Protein AF-U5T8B5-F1 (afdb_monomer_lite)

Foldseek 3Di:
DDFWDWPDWDQPPVVRDIDTDIDGDPVPQFAALQKAWEWDAPPPDHDIDIDIDGDDHRDGDDPPDDNPHYYYDDDVVVVVVVVVVVVVVVVVD

Organism: NCBI:txid1335757

pLDDT: mean 91.71, std 8.86, range [49.31, 98.25]

Secondary structure (DSSP, 8-state):
---EEEEEEEE-TTT-SEEEEEEE-GGG---BTT-EEEEEESTTTS-EEEEEE----SSB--TT----EEEPPPPHHHHHHHHHHHHHHTT--

Structure (mmCIF, N/CA/C/O backbone):
data_AF-U5T8B5-F1
#
_entry.id   AF-U5T8B5-F1
#
loop_
_atom_site.group_PDB
_atom_site.id
_atom_site.type_symbol
_atom_site.label_atom_id
_atom_site.label_alt_id
_atom_site.label_comp_id
_atom_site.label_asym_id
_atom_site.label_entity_id
_atom_site.label_seq_id
_atom_site.pdbx_PDB_ins_code
_atom_site.Cartn_x
_atom_site.Cartn_y
_atom_site.Cartn_z
_atom_site.occupancy
_atom_site.B_iso_or_equiv
_atom_site.auth_seq_id
_atom_site.auth_comp_id
_atom_site.auth_asym_id
_atom_site.auth_atom_id
_atom_site.pdbx_PDB_model_num
ATOM 1 N N . MET A 1 1 ? 3.106 12.413 -4.631 1.00 89.56 1 MET A N 1
ATOM 2 C CA . MET A 1 1 ? 2.775 12.411 -6.072 1.00 89.56 1 MET A CA 1
ATOM 3 C C . MET A 1 1 ? 1.947 11.172 -6.337 1.00 89.56 1 MET A C 1
ATOM 5 O O . MET A 1 1 ? 2.286 10.131 -5.789 1.00 89.56 1 MET A O 1
ATOM 9 N N . GLN A 1 2 ? 0.874 11.280 -7.114 1.00 94.50 2 GLN A N 1
ATOM 10 C CA . GLN A 1 2 ? 0.102 10.110 -7.514 1.00 94.50 2 GLN A CA 1
ATOM 11 C C . GLN A 1 2 ? 0.789 9.419 -8.696 1.00 94.50 2 GLN A C 1
ATOM 13 O O . GLN A 1 2 ? 1.036 10.055 -9.716 1.00 94.50 2 GLN A O 1
ATOM 18 N N . VAL A 1 3 ? 1.073 8.127 -8.547 1.00 96.06 3 VAL A N 1
ATOM 19 C CA . VAL A 1 3 ? 1.740 7.297 -9.571 1.00 96.06 3 VAL A CA 1
ATOM 20 C C . VAL A 1 3 ? 0.823 6.211 -10.140 1.00 96.06 3 VAL A C 1
ATOM 22 O O . VAL A 1 3 ? 1.208 5.475 -11.038 1.00 96.06 3 VAL A O 1
ATOM 25 N N . GLY A 1 4 ? -0.406 6.108 -9.631 1.00 96.88 4 GLY A N 1
ATOM 26 C CA . GLY A 1 4 ? -1.339 5.035 -9.955 1.00 96.88 4 GLY A CA 1
ATOM 27 C C . GLY A 1 4 ? -2.656 5.159 -9.191 1.00 96.88 4 GLY A C 1
ATOM 28 O O . GLY A 1 4 ? -2.987 6.234 -8.675 1.00 96.88 4 GLY A O 1
ATOM 29 N N . ARG A 1 5 ? -3.410 4.062 -9.128 1.00 97.62 5 ARG A N 1
ATOM 30 C CA . ARG A 1 5 ? -4.667 3.939 -8.375 1.00 97.62 5 ARG A CA 1
ATOM 31 C C . ARG A 1 5 ? -4.920 2.492 -7.956 1.00 97.62 5 ARG A C 1
ATOM 33 O O . ARG A 1 5 ? -4.387 1.578 -8.573 1.00 97.62 5 ARG A O 1
ATOM 40 N N . VAL A 1 6 ? -5.782 2.308 -6.962 1.00 97.88 6 VAL A N 1
ATOM 41 C CA . VAL A 1 6 ? -6.372 1.001 -6.648 1.00 97.88 6 VAL A CA 1
ATOM 42 C C . VAL A 1 6 ? -7.400 0.664 -7.731 1.00 97.88 6 VAL A C 1
ATOM 44 O O . VAL A 1 6 ? -8.262 1.497 -8.023 1.00 97.88 6 VAL A O 1
ATOM 47 N N . SER A 1 7 ? -7.276 -0.504 -8.358 1.00 98.00 7 SER A N 1
ATOM 48 C CA . SER A 1 7 ? -8.222 -1.004 -9.366 1.00 98.00 7 SER A CA 1
ATOM 49 C C . SER A 1 7 ? -9.269 -1.938 -8.773 1.00 98.00 7 SER A C 1
ATOM 51 O O . SER A 1 7 ? -10.416 -1.875 -9.208 1.00 98.00 7 SER A O 1
ATOM 53 N N . ASP A 1 8 ? -8.898 -2.747 -7.779 1.00 98.25 8 ASP A N 1
ATOM 54 C CA . ASP A 1 8 ? -9.796 -3.705 -7.134 1.00 98.25 8 ASP A CA 1
ATOM 55 C C . ASP A 1 8 ? -9.424 -3.953 -5.665 1.00 98.25 8 ASP A C 1
ATOM 57 O O . ASP A 1 8 ? -8.270 -3.785 -5.256 1.00 98.25 8 ASP A O 1
ATOM 61 N N . ILE A 1 9 ? -10.422 -4.342 -4.869 1.00 97.56 9 ILE A N 1
ATOM 62 C CA . ILE A 1 9 ? -10.249 -4.822 -3.496 1.00 97.56 9 ILE A CA 1
ATOM 63 C C . ILE A 1 9 ? -11.166 -6.029 -3.310 1.00 97.56 9 ILE A C 1
ATOM 65 O O . ILE A 1 9 ? -12.390 -5.899 -3.360 1.00 97.56 9 ILE A O 1
ATOM 69 N N . ALA A 1 10 ? -10.577 -7.183 -3.018 1.00 97.88 10 ALA A N 1
ATOM 70 C CA . ALA A 1 10 ? -11.297 -8.436 -2.839 1.00 97.88 10 ALA A CA 1
ATOM 71 C C . ALA A 1 10 ? -10.760 -9.225 -1.639 1.00 97.88 10 ALA A C 1
ATOM 73 O O . ALA A 1 10 ? -9.651 -8.996 -1.167 1.00 97.88 10 ALA A O 1
ATOM 74 N N . LEU A 1 11 ? -11.543 -10.179 -1.137 1.00 97.62 11 LEU A N 1
ATOM 75 C CA . LEU A 1 11 ? -11.069 -11.155 -0.157 1.00 97.62 11 LEU A CA 1
ATOM 76 C C . LEU A 1 11 ? -10.412 -12.326 -0.899 1.00 97.62 11 LEU A C 1
ATOM 78 O O . LEU A 1 11 ? -11.047 -12.931 -1.762 1.00 97.62 11 LEU A O 1
ATOM 82 N N . ASP A 1 12 ? -9.169 -12.666 -0.559 1.00 95.62 12 ASP A N 1
ATOM 83 C CA . ASP A 1 12 ? -8.557 -13.936 -0.956 1.00 95.62 12 ASP A CA 1
ATOM 84 C C . ASP A 1 12 ? -9.270 -15.071 -0.189 1.00 95.62 12 ASP A C 1
ATOM 86 O O . ASP A 1 12 ? -9.185 -15.105 1.040 1.00 95.62 12 ASP A O 1
ATOM 90 N N . PRO A 1 13 ? -10.005 -15.979 -0.862 1.00 94.81 13 PRO A N 1
ATOM 91 C CA . PRO A 1 13 ? 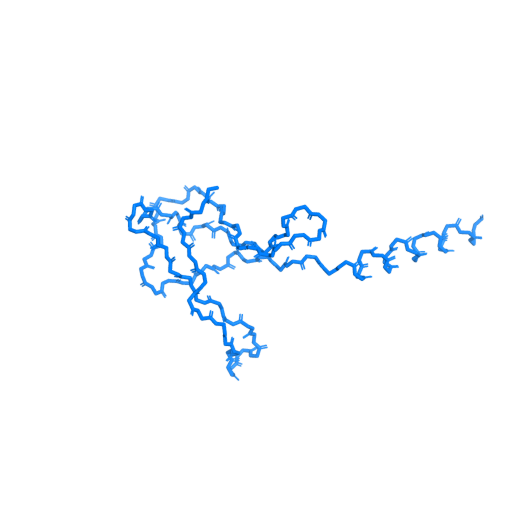-10.798 -17.005 -0.186 1.00 94.81 13 PRO A CA 1
ATOM 92 C C . PRO A 1 13 ? -9.947 -18.115 0.442 1.00 94.81 13 PRO A C 1
ATOM 94 O O . PRO A 1 13 ? -10.448 -18.836 1.302 1.00 94.81 13 PRO A O 1
ATOM 97 N N . ASP A 1 14 ? -8.687 -18.257 0.026 1.00 96.31 14 ASP A N 1
ATOM 98 C CA . ASP A 1 14 ? -7.782 -19.284 0.537 1.00 96.31 14 ASP A CA 1
ATOM 99 C C . ASP A 1 14 ? -7.013 -18.770 1.757 1.00 96.31 14 ASP A C 1
ATOM 101 O O . ASP A 1 14 ? -6.823 -19.496 2.735 1.00 96.31 14 ASP A O 1
ATOM 105 N N . ARG A 1 15 ? -6.584 -17.501 1.715 1.00 93.94 15 ARG A N 1
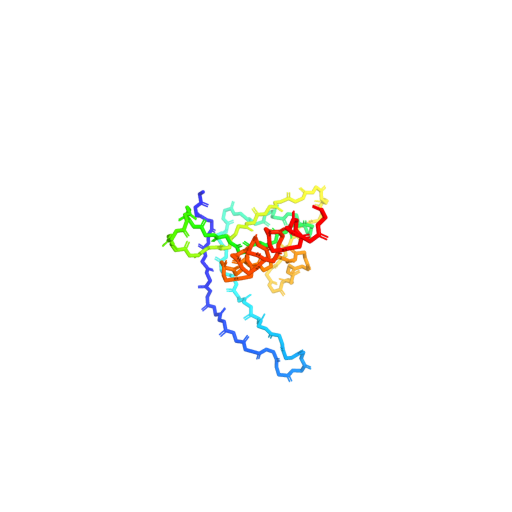ATOM 106 C CA . ARG A 1 15 ? -5.828 -16.858 2.805 1.00 93.94 15 ARG A CA 1
ATOM 107 C C . ARG A 1 15 ? -6.700 -16.122 3.817 1.00 93.94 15 ARG A C 1
ATOM 109 O O . ARG A 1 15 ? -6.239 -15.855 4.919 1.00 93.94 15 ARG A O 1
ATOM 116 N N . PHE A 1 16 ? -7.945 -15.807 3.461 1.00 94.62 16 PHE A N 1
ATOM 117 C CA . PHE A 1 16 ? -8.840 -14.938 4.232 1.00 94.62 16 PHE A CA 1
ATOM 118 C C . PHE A 1 16 ? -8.243 -13.553 4.526 1.00 94.62 16 PHE A C 1
ATOM 120 O O . PHE A 1 16 ? -8.521 -12.941 5.556 1.00 94.62 16 PHE A O 1
ATOM 127 N N . GLU A 1 17 ? -7.452 -13.038 3.586 1.00 93.38 17 GLU A N 1
ATOM 128 C CA . GLU A 1 17 ? -6.822 -11.719 3.651 1.00 93.38 17 GLU A CA 1
ATOM 129 C C . GLU A 1 17 ? -7.359 -10.814 2.539 1.00 93.38 17 GLU A C 1
ATOM 131 O O . GLU A 1 17 ? -7.751 -11.279 1.467 1.00 93.38 17 GLU A O 1
ATOM 136 N N . ALA A 1 18 ? -7.390 -9.504 2.783 1.00 94.94 18 ALA A N 1
ATOM 137 C CA . ALA A 1 18 ? -7.751 -8.544 1.748 1.00 94.94 18 ALA A CA 1
ATOM 138 C C . ALA A 1 18 ? -6.633 -8.462 0.696 1.00 94.94 18 ALA A C 1
ATOM 140 O O . ALA A 1 18 ? -5.496 -8.116 1.012 1.00 94.94 18 ALA A O 1
ATOM 141 N N . ARG A 1 19 ? -6.973 -8.737 -0.563 1.00 96.19 19 ARG A N 1
ATOM 142 C CA . ARG A 1 19 ? -6.126 -8.524 -1.736 1.00 96.19 19 ARG A CA 1
ATOM 143 C C . ARG A 1 19 ? -6.488 -7.184 -2.365 1.00 96.19 19 ARG A C 1
ATOM 145 O O . ARG A 1 19 ? -7.657 -6.927 -2.644 1.00 96.19 19 ARG A O 1
ATOM 152 N N . VAL A 1 20 ? -5.484 -6.345 -2.595 1.00 97.44 20 VAL A N 1
ATOM 153 C CA . VAL A 1 20 ? -5.640 -5.036 -3.240 1.00 97.44 20 VAL A CA 1
ATOM 154 C C . VAL A 1 20 ? -4.872 -5.052 -4.551 1.00 97.44 20 VAL A C 1
ATOM 156 O O . VAL A 1 20 ? -3.668 -5.292 -4.550 1.00 97.44 20 VAL A O 1
ATOM 159 N N . GLU A 1 21 ? -5.556 -4.765 -5.653 1.00 98.06 21 GLU A N 1
ATOM 160 C CA . GLU A 1 21 ? -4.931 -4.647 -6.966 1.00 98.06 21 GLU A CA 1
ATOM 161 C C . GLU A 1 21 ? -4.608 -3.178 -7.268 1.00 98.06 21 GLU A C 1
ATOM 163 O O . GLU A 1 21 ? -5.429 -2.278 -7.053 1.00 98.06 21 GLU A O 1
ATOM 168 N N . LEU A 1 22 ? -3.389 -2.921 -7.748 1.00 97.88 22 LEU A N 1
ATOM 169 C CA . LEU A 1 22 ? -2.901 -1.583 -8.066 1.00 97.88 22 LEU A CA 1
ATOM 170 C C . LEU A 1 22 ? -2.630 -1.466 -9.564 1.00 97.88 22 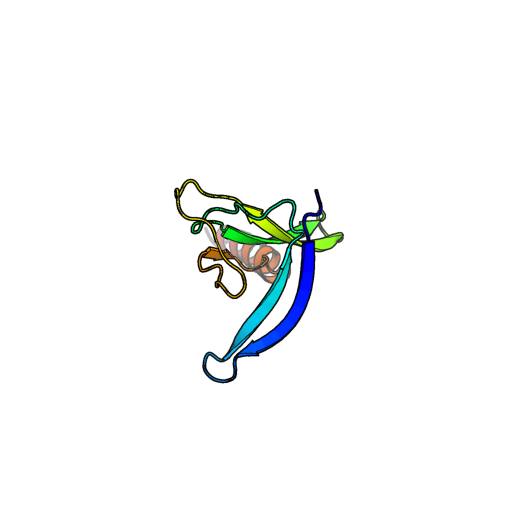LEU A C 1
ATOM 172 O O . LEU A 1 22 ? -1.866 -2.236 -10.131 1.00 97.88 22 LEU A O 1
ATOM 176 N N . THR A 1 23 ? -3.169 -0.424 -10.193 1.00 97.75 23 THR A N 1
ATOM 177 C CA . THR A 1 23 ? -2.736 0.002 -11.527 1.00 97.75 23 THR A CA 1
ATOM 178 C C . THR A 1 23 ? -1.721 1.133 -11.386 1.00 97.75 23 THR A C 1
ATOM 180 O O . THR A 1 23 ? -2.078 2.243 -10.972 1.00 97.75 23 THR A O 1
ATOM 183 N N . ILE A 1 24 ? -0.468 0.874 -11.757 1.00 96.69 24 ILE A N 1
ATOM 184 C CA . ILE A 1 24 ? 0.625 1.857 -11.752 1.00 96.69 24 ILE A CA 1
ATOM 185 C C . ILE A 1 24 ? 0.839 2.404 -13.169 1.00 96.69 24 ILE A C 1
ATOM 187 O O . ILE A 1 24 ? 0.678 1.696 -14.159 1.00 96.69 24 ILE A O 1
ATOM 191 N N . GLN A 1 25 ? 1.146 3.696 -13.287 1.00 96.56 25 GLN A N 1
ATOM 192 C CA . GLN A 1 25 ? 1.422 4.324 -14.579 1.00 96.56 25 GLN A CA 1
ATOM 193 C C . GLN A 1 25 ? 2.722 3.775 -15.176 1.00 96.56 25 GLN A C 1
ATOM 195 O O . GLN A 1 25 ? 3.720 3.633 -14.474 1.00 96.56 25 GLN A O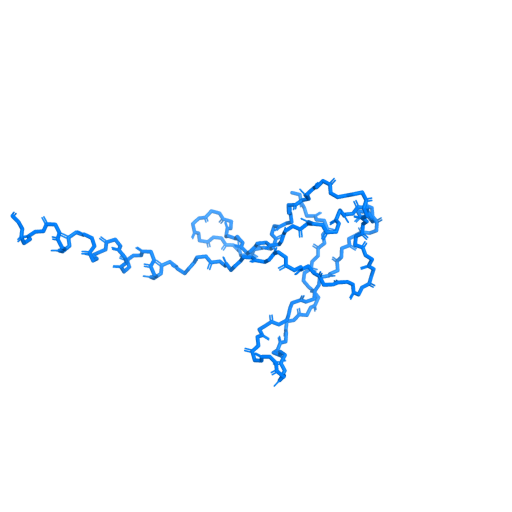 1
ATOM 200 N N . SER A 1 26 ? 2.743 3.570 -16.493 1.00 92.38 26 SER A N 1
ATOM 201 C CA . SER A 1 26 ? 3.887 2.993 -17.216 1.00 92.38 26 SER A CA 1
ATOM 202 C C . SER A 1 26 ? 5.176 3.819 -17.145 1.00 92.38 26 SER A C 1
ATOM 204 O O . SER A 1 26 ? 6.232 3.327 -17.505 1.00 92.38 26 SER A O 1
ATOM 206 N N . SER A 1 27 ? 5.114 5.078 -16.703 1.00 93.56 27 SER A N 1
ATOM 207 C CA . SER A 1 27 ? 6.300 5.898 -16.434 1.00 93.56 27 SER A CA 1
ATOM 208 C C . SER A 1 27 ? 7.073 5.476 -15.175 1.00 93.56 27 SER A C 1
ATOM 210 O O . SER A 1 27 ? 8.108 6.070 -14.887 1.00 93.56 27 SER A O 1
ATOM 212 N N . PHE A 1 28 ? 6.549 4.518 -14.404 1.00 91.94 28 PHE A N 1
ATOM 213 C CA . PHE A 1 28 ? 7.138 3.973 -13.177 1.00 91.94 28 PHE A CA 1
ATOM 214 C C . PHE A 1 28 ? 7.277 2.442 -13.282 1.00 91.94 28 PHE A C 1
ATOM 216 O O . PHE A 1 28 ? 6.821 1.711 -12.406 1.00 91.94 28 PHE A O 1
ATOM 223 N N . ASP A 1 29 ? 7.865 1.960 -14.377 1.00 89.19 29 ASP A N 1
ATOM 224 C CA . ASP A 1 29 ? 8.037 0.537 -14.715 1.00 89.19 29 ASP A CA 1
ATOM 225 C C . ASP A 1 29 ? 9.283 -0.119 -14.087 1.00 89.19 29 ASP A C 1
ATOM 227 O O . ASP A 1 29 ? 9.537 -1.303 -14.282 1.00 89.19 29 ASP A O 1
ATOM 231 N N . ASN A 1 30 ? 10.056 0.639 -13.310 1.00 93.44 30 ASN A N 1
ATOM 232 C CA . ASN A 1 30 ? 11.312 0.219 -12.693 1.00 93.44 30 ASN A CA 1
ATOM 233 C C . ASN A 1 30 ? 11.252 0.225 -11.155 1.00 93.44 30 ASN A C 1
ATOM 235 O O . ASN A 1 30 ? 12.238 0.546 -10.486 1.00 93.44 30 ASN A O 1
ATOM 239 N N . LEU A 1 31 ? 10.077 -0.059 -10.582 1.00 95.75 31 LEU A N 1
ATOM 240 C CA . LEU A 1 31 ? 9.923 -0.188 -9.132 1.00 95.75 31 LEU A CA 1
ATOM 241 C C . LEU A 1 31 ? 10.727 -1.398 -8.634 1.00 95.75 31 LEU A C 1
ATOM 243 O O . LEU A 1 31 ? 10.440 -2.504 -9.081 1.00 95.75 31 LEU A O 1
ATOM 247 N N . PRO A 1 32 ? 11.679 -1.236 -7.697 1.00 97.50 32 PRO A N 1
ATOM 248 C CA . PRO A 1 32 ? 12.443 -2.352 -7.139 1.00 97.50 32 PRO A CA 1
ATOM 249 C C . PRO A 1 32 ? 11.549 -3.443 -6.538 1.00 97.50 32 PRO A C 1
ATOM 251 O O . PRO A 1 32 ? 10.505 -3.139 -5.955 1.00 97.50 32 PRO A O 1
ATOM 254 N N . SER A 1 33 ? 11.977 -4.700 -6.615 1.00 96.94 33 SER A N 1
ATOM 255 C CA . SER A 1 33 ? 11.253 -5.868 -6.088 1.00 96.94 33 SER A CA 1
ATOM 256 C C . SER A 1 33 ? 11.090 -5.865 -4.561 1.00 96.94 33 SER A C 1
ATOM 258 O O . SER A 1 33 ? 10.187 -6.511 -4.036 1.00 96.94 33 SER A O 1
ATOM 260 N N . ASP A 1 34 ? 11.903 -5.087 -3.838 1.00 97.38 34 ASP A N 1
ATOM 261 C CA . ASP A 1 34 ? 11.763 -4.800 -2.402 1.00 97.38 34 ASP A CA 1
ATOM 262 C C . ASP A 1 34 ? 10.963 -3.521 -2.107 1.00 97.38 34 ASP A C 1
ATOM 264 O O . ASP A 1 34 ? 11.075 -2.945 -1.022 1.00 97.38 34 ASP A O 1
ATOM 268 N N . THR A 1 35 ? 10.147 -3.045 -3.048 1.00 97.94 35 THR A N 1
ATOM 269 C CA . THR A 1 35 ? 9.223 -1.937 -2.784 1.00 97.94 35 THR A CA 1
ATOM 270 C C . THR A 1 35 ? 8.239 -2.322 -1.681 1.00 97.94 35 THR A C 1
ATOM 272 O O . THR A 1 35 ? 7.589 -3.360 -1.748 1.00 97.94 35 THR A O 1
ATOM 275 N N . ALA A 1 36 ? 8.082 -1.454 -0.681 1.00 98.19 36 ALA A N 1
ATOM 276 C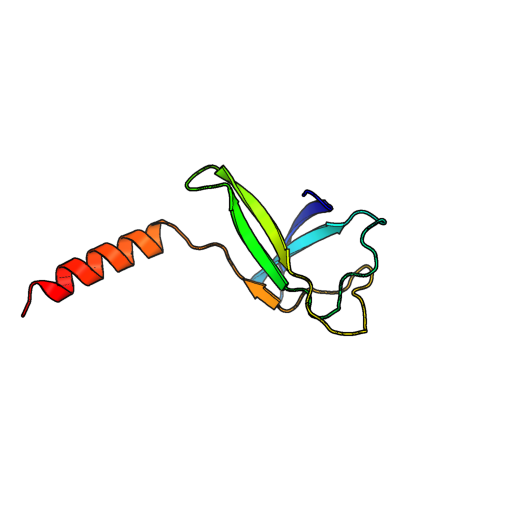 CA . ALA A 1 36 ? 7.094 -1.622 0.379 1.00 98.19 36 ALA A CA 1
ATOM 277 C C . ALA A 1 36 ? 5.819 -0.815 0.106 1.00 98.19 36 ALA A C 1
ATOM 279 O O . ALA A 1 36 ? 5.892 0.354 -0.281 1.00 98.19 36 ALA A O 1
ATOM 280 N N . ALA A 1 37 ? 4.655 -1.401 0.380 1.00 98.00 37 ALA A N 1
ATOM 281 C CA . ALA A 1 37 ? 3.351 -0.748 0.302 1.00 98.00 37 ALA A CA 1
ATOM 282 C C . ALA A 1 37 ? 2.786 -0.497 1.705 1.00 98.00 37 ALA A C 1
ATOM 284 O O . ALA A 1 37 ? 2.789 -1.374 2.565 1.00 98.00 37 ALA A O 1
ATOM 285 N N . ARG A 1 38 ? 2.279 0.710 1.963 1.00 97.12 38 ARG A N 1
ATOM 286 C CA . ARG A 1 38 ? 1.664 1.052 3.255 1.00 97.12 38 ARG A CA 1
ATOM 287 C C . ARG A 1 38 ? 0.384 1.832 3.065 1.00 97.12 38 ARG A C 1
ATOM 289 O O . ARG A 1 38 ? 0.364 2.754 2.254 1.00 97.12 38 ARG A O 1
ATOM 296 N N . ILE A 1 39 ? -0.640 1.537 3.853 1.00 95.81 39 ILE A N 1
ATOM 297 C CA . ILE A 1 39 ? -1.846 2.366 3.889 1.00 95.81 39 ILE A CA 1
ATOM 298 C C . ILE A 1 39 ? -1.579 3.560 4.811 1.00 95.81 39 ILE A C 1
ATOM 300 O O . ILE A 1 39 ? -1.187 3.396 5.966 1.00 95.81 39 ILE A O 1
ATOM 304 N N . ARG A 1 40 ? -1.761 4.778 4.298 1.00 93.06 40 ARG A N 1
ATOM 305 C CA . ARG A 1 40 ? -1.587 6.027 5.050 1.00 93.06 40 ARG A CA 1
ATOM 306 C C . ARG A 1 40 ? -2.832 6.887 4.938 1.00 93.06 40 ARG A C 1
ATOM 308 O O . ARG A 1 40 ? -3.512 6.867 3.920 1.00 93.06 40 ARG A O 1
ATOM 315 N N . THR A 1 41 ? -3.073 7.692 5.963 1.00 90.94 41 THR A N 1
ATOM 316 C CA . THR A 1 41 ? -4.131 8.704 5.973 1.00 90.94 41 THR A CA 1
ATOM 317 C C . THR A 1 41 ? -3.535 10.069 5.651 1.00 90.94 41 THR A C 1
ATOM 319 O O . THR A 1 41 ? -2.474 10.439 6.165 1.00 90.94 41 THR A O 1
ATOM 322 N N . SER A 1 42 ? -4.198 10.828 4.784 1.00 89.31 42 SER A N 1
ATOM 323 C CA . SER A 1 42 ? -3.848 12.221 4.512 1.00 89.31 42 SER A CA 1
ATOM 324 C C . SER A 1 42 ? -4.184 13.091 5.727 1.00 89.31 42 SER A C 1
ATOM 326 O O . SER A 1 42 ? -5.335 13.455 5.960 1.00 89.31 42 SER A O 1
ATOM 328 N N . GLY A 1 43 ? -3.174 13.425 6.531 1.00 85.94 43 GLY A N 1
ATOM 329 C CA . GLY A 1 43 ? -3.387 14.116 7.804 1.00 85.94 43 GLY A CA 1
ATOM 330 C C . GLY A 1 43 ? -4.105 13.224 8.823 1.00 85.94 43 GLY A C 1
ATOM 331 O O . GLY A 1 43 ? -3.935 12.008 8.811 1.00 85.94 43 GLY A O 1
ATOM 332 N N . LEU A 1 44 ? -4.893 13.828 9.717 1.00 83.75 44 LEU A N 1
ATOM 333 C CA . LEU A 1 44 ? -5.584 13.089 10.782 1.00 83.75 44 LEU A CA 1
ATOM 334 C C . LEU A 1 44 ? -6.876 12.403 10.307 1.00 83.75 44 LEU A C 1
ATOM 336 O O . LEU A 1 44 ? -7.215 11.341 10.810 1.00 83.75 44 LEU A O 1
ATOM 340 N N . LEU A 1 45 ? -7.601 13.018 9.366 1.00 82.56 45 LEU A N 1
ATOM 341 C CA . LEU A 1 45 ? -8.972 12.628 8.986 1.00 82.56 45 LEU A CA 1
ATOM 342 C C . LEU A 1 45 ? -9.217 12.651 7.468 1.00 82.56 45 LEU A C 1
ATOM 344 O O . LEU A 1 45 ? -10.363 12.660 7.026 1.00 82.56 45 LEU A O 1
ATOM 348 N N . GLY A 1 46 ? -8.164 12.762 6.659 1.00 87.44 46 GLY A N 1
ATOM 349 C CA . GLY A 1 46 ? -8.311 12.788 5.209 1.00 87.44 46 GLY A CA 1
ATOM 350 C C . GLY A 1 46 ? -8.563 11.408 4.615 1.00 87.44 46 GLY A C 1
ATOM 351 O O . GLY A 1 46 ? -8.772 10.415 5.308 1.00 87.44 46 GLY A O 1
ATOM 352 N N . GLU A 1 47 ? -8.506 11.353 3.292 1.00 91.38 47 GLU A N 1
ATOM 353 C CA . GLU A 1 47 ? -8.578 10.099 2.552 1.00 91.38 47 GLU A CA 1
ATOM 354 C C . GLU A 1 47 ? -7.392 9.173 2.863 1.00 91.38 47 GLU A C 1
ATOM 356 O O . GLU A 1 47 ? -6.287 9.621 3.197 1.00 91.38 47 GLU A O 1
ATOM 361 N N . GLN A 1 48 ? -7.632 7.870 2.734 1.00 93.00 48 GLN A N 1
ATOM 362 C CA . GLN A 1 48 ? -6.586 6.860 2.796 1.00 93.00 48 GLN A CA 1
ATOM 363 C C . GLN A 1 48 ? -5.987 6.636 1.408 1.00 93.00 48 GLN A C 1
ATOM 365 O O . GLN A 1 48 ? -6.689 6.659 0.398 1.00 93.00 48 GLN A O 1
ATOM 370 N N . TYR A 1 49 ? -4.685 6.390 1.360 1.00 95.69 49 TYR A N 1
ATOM 371 C CA . TYR A 1 49 ? -3.965 6.072 0.135 1.00 95.69 49 TYR A CA 1
ATOM 372 C C . TYR A 1 49 ? -2.878 5.031 0.398 1.00 95.69 49 TYR A C 1
ATOM 374 O O . TYR A 1 49 ? -2.391 4.880 1.519 1.00 95.69 49 TYR A O 1
ATOM 382 N N . VAL A 1 50 ? -2.463 4.335 -0.659 1.00 97.38 50 VAL A N 1
ATOM 383 C CA . VAL A 1 50 ? -1.308 3.436 -0.613 1.00 97.38 50 VAL A CA 1
ATOM 384 C C . VAL A 1 50 ? -0.049 4.237 -0.933 1.00 97.38 50 VAL A C 1
ATOM 386 O O . VAL A 1 50 ? 0.091 4.795 -2.021 1.00 97.38 50 VAL A O 1
ATOM 389 N N . SER A 1 51 ? 0.878 4.309 0.016 1.00 96.62 51 SER A N 1
ATOM 390 C CA . SER A 1 51 ? 2.223 4.823 -0.220 1.00 96.62 51 SER A CA 1
ATOM 391 C C . SER A 1 51 ? 3.144 3.685 -0.636 1.00 96.62 51 SER A C 1
ATOM 393 O O . SER A 1 51 ? 3.242 2.696 0.092 1.00 96.62 51 SER A O 1
ATOM 395 N N . LEU A 1 52 ? 3.851 3.861 -1.749 1.00 97.00 52 LEU A N 1
ATOM 396 C CA . LEU A 1 52 ? 4.924 2.969 -2.175 1.00 97.00 52 LEU A CA 1
ATOM 397 C C . LEU A 1 52 ? 6.271 3.562 -1.757 1.00 97.00 52 LEU A C 1
ATOM 399 O O . LEU A 1 52 ? 6.539 4.739 -2.009 1.00 97.00 52 LEU A O 1
ATOM 403 N N . GLN A 1 53 ? 7.105 2.757 -1.108 1.00 97.00 53 GLN A N 1
ATOM 404 C CA . GLN A 1 53 ? 8.479 3.099 -0.770 1.00 97.00 53 GLN A CA 1
ATOM 405 C C . GLN A 1 53 ? 9.416 2.153 -1.524 1.00 97.00 53 GLN A C 1
ATOM 407 O O . GLN A 1 53 ? 9.534 0.999 -1.115 1.00 97.00 53 GLN A O 1
ATOM 412 N N . PRO A 1 54 ? 10.075 2.626 -2.595 1.00 96.25 54 PRO A N 1
ATOM 413 C CA . PRO A 1 54 ? 11.096 1.854 -3.289 1.00 96.25 54 PRO A CA 1
ATOM 414 C C . PRO A 1 54 ? 12.210 1.438 -2.334 1.00 96.25 54 PRO A C 1
ATOM 416 O O . PRO A 1 54 ? 12.644 2.242 -1.500 1.00 96.25 54 PRO A O 1
ATOM 419 N N . GLY A 1 55 ? 12.661 0.196 -2.467 1.00 95.75 55 GLY A N 1
ATOM 420 C CA . GLY A 1 55 ? 13.881 -0.268 -1.828 1.00 95.75 55 GLY A CA 1
ATOM 421 C C . GLY A 1 55 ? 15.099 -0.054 -2.727 1.00 95.75 55 GLY A C 1
ATOM 422 O O . GLY A 1 55 ? 15.208 0.968 -3.410 1.00 95.75 55 GLY A O 1
ATOM 423 N N . GLY A 1 56 ? 16.041 -0.991 -2.688 1.00 95.81 56 GLY A N 1
ATOM 424 C CA . GLY A 1 56 ? 17.318 -0.900 -3.396 1.00 95.81 56 GLY A CA 1
ATOM 425 C C . GLY A 1 56 ? 17.703 -2.152 -4.175 1.00 95.81 56 GLY A C 1
ATOM 426 O O . GLY A 1 56 ? 18.850 -2.231 -4.622 1.00 95.81 56 GLY A O 1
ATOM 427 N N . MET A 1 57 ? 16.805 -3.133 -4.315 1.00 95.38 57 MET A N 1
ATOM 428 C CA . MET A 1 57 ? 17.100 -4.326 -5.107 1.00 95.38 57 MET A CA 1
ATOM 429 C C . MET A 1 57 ? 17.241 -3.986 -6.603 1.00 95.38 57 MET A C 1
ATOM 431 O O . MET A 1 57 ? 16.557 -3.091 -7.103 1.00 95.38 57 MET A O 1
ATOM 435 N N . PRO A 1 58 ? 18.154 -4.666 -7.326 1.00 93.69 58 PRO A N 1
ATOM 436 C CA . PRO A 1 58 ? 18.392 -4.399 -8.745 1.00 93.69 58 PRO A CA 1
ATOM 437 C C . PRO A 1 58 ? 17.244 -4.885 -9.636 1.00 93.69 58 PRO A C 1
ATOM 439 O O . PRO A 1 58 ? 17.029 -4.331 -10.712 1.00 93.69 58 PRO A O 1
ATOM 442 N N . ASP A 1 59 ? 16.520 -5.910 -9.191 1.00 95.75 59 ASP A N 1
ATOM 443 C CA . ASP A 1 59 ? 15.381 -6.464 -9.910 1.00 95.75 59 ASP A CA 1
ATOM 444 C C . ASP A 1 59 ? 14.144 -5.593 -9.678 1.00 95.75 59 ASP A C 1
ATOM 446 O O . ASP A 1 59 ? 13.936 -5.081 -8.578 1.00 95.75 59 ASP A O 1
ATOM 450 N N . SER A 1 60 ? 13.322 -5.420 -10.712 1.00 96.12 60 SER A N 1
ATOM 451 C CA . SER A 1 60 ? 12.080 -4.643 -10.642 1.00 96.12 60 SER A CA 1
ATOM 452 C C . SER A 1 60 ? 10.848 -5.544 -10.621 1.00 96.12 60 SER A C 1
ATOM 454 O O . SER A 1 60 ? 10.875 -6.647 -11.163 1.00 96.12 60 SER A O 1
ATOM 456 N N . LEU A 1 61 ? 9.772 -5.050 -10.010 1.00 96.38 61 LEU A N 1
ATOM 457 C CA . LEU A 1 61 ? 8.443 -5.646 -10.086 1.00 96.38 61 LEU A CA 1
ATOM 458 C C . LEU A 1 61 ? 7.933 -5.615 -11.528 1.00 96.38 61 LEU A C 1
ATOM 460 O O . LEU A 1 61 ? 8.092 -4.622 -12.239 1.00 96.38 61 LEU A O 1
ATOM 464 N N . SER A 1 62 ? 7.289 -6.702 -11.927 1.00 95.44 62 SER A N 1
ATOM 465 C CA . SER A 1 62 ? 6.607 -6.876 -13.204 1.00 95.44 62 SER A CA 1
ATOM 466 C C . SER A 1 62 ? 5.087 -6.850 -13.033 1.00 95.44 62 SER A C 1
ATOM 468 O O . SER A 1 62 ? 4.557 -6.896 -11.923 1.00 95.44 62 SER A O 1
ATOM 470 N N . ASP A 1 63 ? 4.368 -6.767 -14.152 1.00 95.25 63 ASP A N 1
ATOM 471 C CA . ASP A 1 63 ? 2.910 -6.893 -14.149 1.00 95.25 63 ASP A CA 1
ATOM 472 C C . ASP A 1 63 ? 2.480 -8.247 -13.564 1.00 95.25 63 ASP A C 1
ATOM 474 O O . ASP A 1 63 ? 2.989 -9.296 -13.965 1.00 95.25 63 ASP A O 1
ATOM 478 N N . GLY A 1 64 ? 1.550 -8.206 -12.609 1.00 95.56 64 GLY A N 1
ATOM 479 C CA . GLY A 1 64 ? 1.087 -9.379 -11.867 1.00 95.56 64 GLY A CA 1
ATOM 480 C C . GLY A 1 64 ? 1.963 -9.807 -10.683 1.00 95.56 64 GLY A C 1
ATOM 481 O O . GLY A 1 64 ? 1.594 -10.767 -10.009 1.00 95.56 64 GLY A O 1
ATOM 482 N N . ASP A 1 65 ? 3.075 -9.120 -10.402 1.00 96.62 65 ASP A N 1
ATOM 483 C CA . ASP A 1 65 ? 3.879 -9.405 -9.209 1.00 96.62 65 ASP A CA 1
ATOM 484 C C . ASP A 1 65 ? 3.201 -8.907 -7.924 1.00 96.62 65 ASP A C 1
ATOM 486 O O . ASP A 1 65 ? 2.554 -7.855 -7.885 1.00 96.62 65 ASP A O 1
ATOM 490 N N . ASP A 1 66 ? 3.429 -9.641 -6.834 1.00 95.81 66 ASP A N 1
ATOM 491 C CA . ASP A 1 66 ? 2.945 -9.291 -5.501 1.00 95.81 66 ASP A CA 1
ATOM 492 C C . ASP A 1 66 ? 3.973 -8.438 -4.736 1.00 95.81 66 ASP A C 1
ATOM 494 O O . ASP A 1 66 ? 5.142 -8.807 -4.582 1.00 95.81 66 ASP A O 1
ATOM 498 N N . ILE A 1 67 ? 3.521 -7.327 -4.146 1.00 97.06 67 ILE A N 1
ATOM 499 C CA . ILE A 1 67 ? 4.304 -6.590 -3.145 1.00 97.06 67 ILE A CA 1
ATOM 500 C C . ILE A 1 67 ? 4.211 -7.330 -1.809 1.00 97.06 67 ILE A C 1
ATOM 502 O O . ILE A 1 67 ? 3.165 -7.348 -1.166 1.00 97.06 67 ILE A O 1
ATOM 506 N N . THR A 1 68 ? 5.324 -7.907 -1.361 1.00 94.88 68 THR A N 1
ATOM 507 C CA . THR A 1 68 ? 5.369 -8.724 -0.133 1.00 94.88 68 THR A CA 1
ATOM 508 C C . THR A 1 68 ? 5.552 -7.905 1.147 1.00 94.88 68 THR A C 1
ATOM 510 O O . THR A 1 68 ? 5.166 -8.337 2.232 1.00 94.88 68 THR A O 1
ATOM 513 N N . LEU A 1 69 ? 6.130 -6.706 1.043 1.00 97.31 69 LEU A N 1
ATOM 514 C CA . LEU A 1 69 ? 6.377 -5.818 2.178 1.00 97.31 69 LEU A CA 1
ATOM 515 C C . LEU A 1 69 ? 5.192 -4.868 2.374 1.00 97.31 69 LEU A C 1
ATOM 517 O O . LEU A 1 69 ? 5.206 -3.733 1.897 1.00 97.31 69 LEU A O 1
ATOM 521 N N . THR A 1 70 ? 4.162 -5.322 3.086 1.00 97.06 70 THR A N 1
ATOM 522 C CA . THR A 1 70 ? 2.934 -4.542 3.310 1.00 97.06 70 THR A CA 1
ATOM 523 C C . THR A 1 70 ? 2.775 -4.077 4.754 1.00 97.06 70 THR A C 1
ATOM 525 O O . THR A 1 70 ? 3.111 -4.802 5.689 1.00 97.06 70 THR A O 1
ATOM 528 N N . GLN A 1 71 ? 2.201 -2.890 4.954 1.00 95.50 71 GLN A N 1
ATOM 529 C CA . GLN A 1 71 ? 1.808 -2.399 6.276 1.00 95.50 71 GLN A CA 1
ATOM 530 C C . GLN A 1 71 ? 0.391 -1.818 6.267 1.00 95.50 71 GLN A C 1
ATOM 532 O O . GLN A 1 71 ? 0.075 -0.923 5.475 1.00 95.50 71 GLN A O 1
ATOM 537 N N . SER A 1 72 ? -0.439 -2.298 7.191 1.00 91.62 72 SER A N 1
ATOM 538 C CA . SER A 1 72 ? -1.795 -1.796 7.417 1.00 91.62 72 SER A CA 1
ATOM 539 C C . SER A 1 72 ? -1.800 -0.366 7.956 1.00 91.62 72 SER A C 1
ATOM 541 O O . SER A 1 72 ? -0.827 0.099 8.557 1.00 91.62 72 SER A O 1
ATOM 543 N N . ALA A 1 73 ? -2.923 0.327 7.765 1.00 87.31 73 ALA A N 1
ATOM 544 C CA . ALA A 1 73 ? -3.163 1.591 8.445 1.00 87.31 73 ALA A CA 1
ATOM 545 C C . ALA A 1 73 ? -3.272 1.358 9.955 1.00 87.31 73 ALA A C 1
ATOM 547 O O . ALA A 1 73 ? -3.741 0.310 10.401 1.00 87.31 73 ALA A O 1
ATOM 548 N N . LEU A 1 74 ? -2.877 2.363 10.732 1.00 83.06 74 LEU A N 1
ATOM 549 C CA . LEU A 1 74 ? -3.214 2.393 12.148 1.00 83.06 74 LEU A CA 1
ATOM 550 C C . LEU A 1 74 ? -4.707 2.689 12.295 1.00 83.06 74 LEU A C 1
ATOM 552 O O . LEU A 1 74 ? -5.229 3.603 11.651 1.00 83.06 74 LEU A O 1
ATOM 556 N N . VAL A 1 75 ? -5.368 1.935 13.163 1.00 84.06 75 VAL A N 1
ATOM 557 C CA . VAL A 1 75 ? -6.752 2.180 13.564 1.00 84.06 75 VAL A CA 1
ATOM 558 C C . VAL A 1 75 ? -6.717 3.215 14.690 1.00 84.06 75 VAL A C 1
ATOM 560 O O . VAL A 1 75 ? -6.008 3.036 15.680 1.00 84.06 75 VAL A O 1
ATOM 563 N N . LEU A 1 76 ? -7.416 4.342 14.524 1.00 82.94 76 LEU A N 1
ATOM 564 C CA . LEU A 1 76 ? -7.371 5.446 15.492 1.00 82.94 76 LEU A CA 1
ATOM 565 C C . LEU A 1 76 ? -7.849 4.989 16.875 1.00 82.94 76 LEU A C 1
ATOM 567 O O . LEU A 1 76 ? -7.293 5.392 17.893 1.00 82.94 76 LEU A O 1
ATOM 571 N N . GLU A 1 77 ? -8.863 4.134 16.892 1.00 83.62 77 GLU A N 1
ATOM 572 C CA . GLU A 1 77 ? -9.445 3.532 18.081 1.00 83.62 77 GLU A CA 1
ATOM 573 C C . GLU A 1 77 ? -8.406 2.736 18.874 1.00 83.62 77 GLU A C 1
ATOM 575 O O . GLU A 1 77 ? -8.366 2.863 20.097 1.00 83.62 77 GLU A O 1
ATOM 580 N N . ASP A 1 78 ? -7.518 2.004 18.195 1.00 85.38 78 ASP A N 1
ATOM 581 C CA . ASP A 1 78 ? -6.437 1.256 18.845 1.00 85.38 78 ASP A CA 1
ATOM 582 C C . ASP A 1 78 ? -5.439 2.211 19.513 1.00 85.38 78 ASP A C 1
ATOM 584 O O . ASP A 1 78 ? -5.026 1.987 20.651 1.00 85.38 78 ASP A O 1
ATOM 588 N N . ILE A 1 79 ? -5.103 3.324 18.847 1.00 84.31 79 ILE A N 1
ATOM 589 C CA . ILE A 1 79 ? -4.202 4.349 19.398 1.00 84.31 79 ILE A CA 1
ATOM 590 C C . ILE A 1 79 ? -4.823 5.002 20.638 1.00 84.31 79 ILE A C 1
ATOM 592 O O . ILE A 1 79 ? -4.159 5.156 21.664 1.00 84.31 79 ILE A O 1
ATOM 596 N N . VAL A 1 80 ? -6.095 5.401 20.557 1.00 87.50 80 VAL A N 1
ATOM 597 C CA . VAL A 1 80 ? -6.805 6.030 21.680 1.00 87.50 80 VAL A CA 1
ATOM 598 C C . VAL A 1 80 ? -6.951 5.044 22.837 1.00 87.50 80 VAL A C 1
ATOM 600 O O . VAL A 1 80 ? -6.717 5.417 23.986 1.00 87.50 80 VAL A O 1
ATOM 603 N N . GLY A 1 81 ? -7.294 3.787 22.547 1.00 89.88 81 GLY A N 1
ATOM 604 C CA . GLY A 1 81 ? -7.389 2.724 23.542 1.00 89.88 81 GLY A CA 1
ATOM 605 C C . GLY A 1 81 ? -6.067 2.500 24.272 1.00 89.88 81 GLY A C 1
ATOM 606 O O . GLY A 1 81 ? -6.047 2.498 25.503 1.00 89.88 81 GLY A O 1
ATOM 607 N N . GLN A 1 82 ? -4.959 2.402 23.531 1.00 87.75 82 GLN A N 1
ATOM 608 C CA . GLN A 1 82 ? -3.621 2.282 24.109 1.00 87.75 82 GLN A CA 1
ATOM 609 C C . GLN A 1 82 ? -3.271 3.489 24.992 1.00 87.75 82 GLN A C 1
ATOM 611 O O . GLN A 1 82 ? -2.812 3.314 26.118 1.00 87.75 82 GLN A O 1
ATOM 616 N N . PHE A 1 83 ? -3.546 4.710 24.528 1.00 90.75 83 PHE A N 1
ATOM 617 C CA . PHE A 1 83 ? -3.257 5.930 25.284 1.00 90.75 83 PHE A CA 1
ATOM 618 C C . PHE A 1 83 ? -4.051 6.030 26.600 1.00 90.75 83 PHE A C 1
ATOM 620 O O . PHE A 1 83 ? -3.519 6.454 27.629 1.00 90.75 83 PHE A O 1
ATOM 627 N N . LEU A 1 84 ? -5.334 5.652 26.589 1.00 90.56 84 LEU A N 1
ATOM 628 C CA . LEU A 1 84 ? -6.160 5.625 27.801 1.00 90.56 84 LEU A CA 1
ATOM 629 C C . LEU A 1 84 ? -5.687 4.549 28.781 1.00 90.56 84 LEU A C 1
ATOM 631 O O . LEU A 1 84 ? -5.642 4.802 29.986 1.00 90.56 84 LEU A O 1
ATOM 635 N N . TYR A 1 85 ? -5.307 3.377 28.267 1.00 91.44 85 TYR A N 1
ATOM 636 C CA . TYR A 1 85 ? -4.736 2.306 29.073 1.00 91.44 85 TYR A CA 1
ATOM 637 C C . TYR A 1 85 ? -3.460 2.770 29.787 1.00 91.44 85 TYR A C 1
ATOM 639 O O . TYR A 1 85 ? -3.395 2.670 31.010 1.00 91.44 85 TYR A O 1
ATOM 647 N N . GLU A 1 86 ? -2.511 3.372 29.062 1.00 89.56 86 GLU A N 1
ATOM 648 C CA . GLU A 1 86 ? -1.247 3.882 29.615 1.00 89.56 86 GLU A CA 1
ATOM 649 C C . GLU A 1 86 ? -1.464 4.910 30.744 1.00 89.56 86 GLU A C 1
ATOM 651 O O . GLU A 1 86 ? -0.801 4.835 31.782 1.00 89.56 86 GLU A O 1
ATOM 656 N N . GLN A 1 87 ? -2.439 5.821 30.602 1.00 86.94 87 GLN A N 1
ATOM 657 C CA . GLN A 1 87 ? -2.812 6.760 31.672 1.00 86.94 87 GLN A CA 1
ATOM 658 C C . GLN A 1 87 ? -3.418 6.065 32.898 1.00 86.94 87 GLN A C 1
ATOM 660 O O . GLN A 1 87 ? -3.131 6.456 34.030 1.00 86.94 87 GLN A O 1
ATOM 665 N N . SER A 1 88 ? -4.251 5.043 32.691 1.00 81.44 88 SER A N 1
ATOM 666 C CA . SER A 1 88 ? -4.863 4.298 33.796 1.00 81.44 88 SER A CA 1
ATOM 667 C C . SER A 1 88 ? -3.849 3.429 34.546 1.00 81.44 88 SER A C 1
ATOM 669 O O . SER A 1 88 ? -3.868 3.395 35.768 1.00 81.44 88 SER A O 1
ATOM 671 N N . SER A 1 89 ? -2.891 2.812 33.849 1.00 75.06 89 SER A N 1
ATOM 672 C CA . SER A 1 89 ? -1.833 2.016 34.482 1.00 75.06 89 SER A CA 1
ATOM 673 C C . SER A 1 89 ? -0.801 2.857 35.237 1.00 75.06 89 SER A C 1
ATOM 675 O O . SER A 1 89 ? -0.171 2.353 36.156 1.00 75.06 89 SER A O 1
ATOM 677 N N . GLY A 1 90 ? -0.631 4.134 34.879 1.00 61.12 90 GLY A N 1
ATOM 678 C CA . GLY A 1 90 ? 0.263 5.061 35.583 1.00 61.12 90 GLY A CA 1
ATOM 679 C C . GLY A 1 90 ? -0.343 5.716 36.830 1.00 61.12 90 GLY A C 1
ATOM 680 O O . GLY A 1 90 ? 0.302 6.580 37.416 1.00 61.12 90 GLY A O 1
ATOM 681 N N . SER A 1 91 ? -1.581 5.370 37.207 1.00 58.84 91 SER A N 1
ATOM 682 C CA . SER A 1 91 ? -2.267 5.907 38.397 1.00 58.84 91 SER A CA 1
ATOM 683 C C . SER A 1 91 ? -2.413 4.903 39.552 1.00 58.84 91 SER A C 1
ATOM 685 O O . SER A 1 91 ? -2.966 5.265 40.590 1.00 58.84 91 SER A O 1
ATOM 687 N N . ASP A 1 92 ? -1.859 3.694 39.405 1.00 58.66 92 ASP A N 1
ATOM 688 C CA . ASP A 1 92 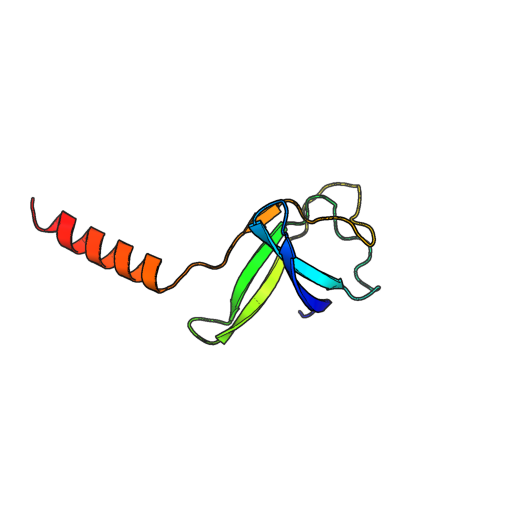? -1.793 2.643 40.436 1.00 58.66 92 ASP A CA 1
ATOM 689 C C . ASP A 1 92 ? -0.370 2.452 41.035 1.00 58.66 92 ASP A C 1
ATOM 691 O O . ASP A 1 92 ? -0.084 1.414 41.636 1.00 58.66 92 ASP A O 1
ATOM 695 N N . GLU A 1 93 ? 0.514 3.455 40.921 1.00 49.31 93 GLU A N 1
ATOM 696 C CA . GLU A 1 93 ? 1.810 3.540 41.637 1.00 49.31 93 GLU A CA 1
ATOM 697 C C . GLU A 1 93 ? 1.923 4.802 42.508 1.00 49.31 93 GLU A C 1
ATOM 699 O O . GLU A 1 93 ? 1.566 5.905 42.031 1.00 49.31 93 GLU A O 1
#

Radius of gyration: 17.58 Å; chains: 1; bounding box: 30×33×59 Å

InterPro domains:
  IPR003399 Mce/MlaD [PF02470] (1-55)
  IPR052336 MlaD Inter-membrane Phospholipid Transporter [PTHR33371] (2-84)

Sequence (93 aa):
MQVGRVSDIALDPDRFEARVELTIQSSFDNLPSDTAARIRTSGLLGEQYVSLQPGGMPDSLSDGDDITLTQSALVLEDIVGQFLYEQSSGSDE